Protein AF-A0A6B1GLD2-F1 (afdb_monomer_lite)

Secondary structure (DSSP, 8-state):
-HHHHHHHHHHHHHHHHHHHHHHHHHHHHHHTTT-HHHHHHHHHHTTHHHHIIIIIHHHHHHHHHHS-TTTSSS--SS-HHHHT---HHHHHHHHHHHS-HHHHHHHHHHHHHHHHTT-

Structure (mmCIF, N/CA/C/O backbone):
data_AF-A0A6B1GLD2-F1
#
_entry.id   AF-A0A6B1GLD2-F1
#
loop_
_atom_site.group_PDB
_atom_site.id
_atom_site.type_symbol
_atom_site.label_atom_id
_atom_site.label_alt_id
_atom_site.label_comp_id
_atom_site.label_asym_id
_atom_site.label_entity_id
_atom_site.label_seq_id
_atom_site.pdbx_PDB_ins_code
_atom_site.Cartn_x
_atom_site.Cartn_y
_atom_site.Cartn_z
_atom_site.occupancy
_atom_site.B_iso_or_equiv
_atom_site.auth_seq_id
_atom_site.auth_comp_id
_atom_site.auth_asym_id
_atom_site.auth_atom_id
_atom_site.pdbx_PDB_model_num
ATOM 1 N N . MET A 1 1 ? 27.766 -10.800 -54.233 1.00 63.62 1 MET A N 1
ATOM 2 C CA . MET A 1 1 ? 28.191 -9.971 -53.074 1.00 63.62 1 MET A CA 1
ATOM 3 C C . MET A 1 1 ? 27.090 -9.092 -52.467 1.00 63.62 1 MET A C 1
ATOM 5 O O . MET A 1 1 ? 27.187 -8.784 -51.290 1.00 63.62 1 MET A O 1
ATOM 9 N N . ILE A 1 2 ? 26.020 -8.725 -53.190 1.00 74.06 2 ILE A N 1
ATOM 10 C CA . ILE A 1 2 ? 24.904 -7.929 -52.624 1.00 74.06 2 ILE A CA 1
ATOM 11 C C . ILE A 1 2 ? 24.026 -8.746 -51.657 1.00 74.06 2 ILE A C 1
ATOM 13 O O . ILE A 1 2 ? 23.579 -8.220 -50.640 1.00 74.06 2 ILE A O 1
ATOM 17 N N . TRP A 1 3 ? 23.835 -10.039 -51.938 1.00 75.69 3 TRP A N 1
ATOM 18 C CA . TRP A 1 3 ? 23.047 -10.944 -51.096 1.00 75.69 3 TRP A CA 1
ATOM 19 C C . TRP A 1 3 ? 23.670 -11.178 -49.714 1.00 75.69 3 TRP A C 1
ATOM 21 O O . TRP A 1 3 ? 22.970 -11.038 -48.723 1.00 75.69 3 TRP A O 1
ATOM 31 N N . LEU A 1 4 ? 24.989 -11.402 -49.624 1.00 87.44 4 LEU A N 1
ATOM 32 C CA . LEU A 1 4 ? 25.686 -11.564 -48.339 1.00 87.44 4 LEU A CA 1
ATOM 33 C C . LEU A 1 4 ? 25.563 -10.312 -47.456 1.00 87.44 4 LEU A C 1
ATOM 35 O O . LEU A 1 4 ? 25.271 -10.415 -46.270 1.00 87.44 4 LEU A O 1
ATOM 39 N N . ARG A 1 5 ? 25.721 -9.123 -48.052 1.00 84.88 5 ARG A N 1
ATOM 40 C CA . ARG A 1 5 ? 25.572 -7.847 -47.340 1.00 84.88 5 ARG A CA 1
ATOM 41 C C . ARG A 1 5 ? 24.141 -7.636 -46.843 1.00 84.88 5 ARG A C 1
ATOM 43 O O . ARG A 1 5 ? 23.955 -7.145 -45.738 1.00 84.88 5 ARG A O 1
ATOM 50 N N . ARG A 1 6 ? 23.137 -8.014 -47.644 1.00 86.31 6 ARG A N 1
ATOM 51 C CA . ARG A 1 6 ? 21.723 -7.951 -47.245 1.00 86.31 6 ARG A CA 1
ATOM 52 C C . ARG A 1 6 ? 21.411 -8.914 -46.105 1.00 86.31 6 ARG A C 1
ATOM 54 O O . ARG A 1 6 ? 20.820 -8.483 -45.126 1.00 86.31 6 ARG A O 1
ATOM 61 N N . THR A 1 7 ? 21.839 -10.170 -46.194 1.00 92.25 7 THR A N 1
ATOM 62 C CA . THR A 1 7 ? 21.603 -11.156 -45.131 1.00 92.25 7 THR A CA 1
ATOM 63 C C . THR A 1 7 ? 22.313 -10.761 -43.840 1.00 92.25 7 THR A C 1
ATOM 65 O O . THR A 1 7 ? 21.703 -10.814 -42.779 1.00 92.25 7 THR A O 1
ATOM 68 N N . ALA A 1 8 ? 23.559 -10.283 -43.924 1.00 92.19 8 ALA A N 1
ATOM 69 C CA . ALA A 1 8 ? 24.289 -9.774 -42.765 1.00 92.19 8 ALA A CA 1
ATOM 70 C C . ALA A 1 8 ? 23.598 -8.552 -42.135 1.00 92.19 8 ALA A C 1
ATOM 72 O O . ALA A 1 8 ? 23.478 -8.483 -40.918 1.00 92.19 8 ALA A O 1
ATOM 73 N N . ALA A 1 9 ? 23.092 -7.619 -42.949 1.00 93.25 9 ALA A N 1
ATOM 74 C CA . ALA A 1 9 ? 22.357 -6.456 -42.453 1.00 93.25 9 ALA A CA 1
ATOM 75 C C . ALA A 1 9 ? 21.027 -6.839 -41.782 1.00 93.25 9 ALA A C 1
ATOM 77 O O . ALA A 1 9 ? 20.690 -6.280 -40.745 1.00 93.25 9 ALA A O 1
ATOM 78 N N . VAL A 1 10 ? 20.290 -7.808 -42.336 1.00 95.00 10 VAL A N 1
ATOM 79 C CA . VAL A 1 10 ? 19.050 -8.316 -41.725 1.00 95.00 10 VAL A CA 1
ATOM 80 C C . VAL A 1 10 ? 19.348 -9.044 -40.416 1.00 95.00 10 VAL A C 1
ATOM 82 O O . VAL A 1 10 ? 18.685 -8.779 -39.419 1.00 95.00 10 VAL A O 1
ATOM 85 N N . ALA A 1 11 ? 20.370 -9.902 -40.385 1.00 95.00 11 ALA A N 1
ATOM 86 C CA . ALA A 1 11 ? 20.792 -10.585 -39.164 1.00 95.00 11 ALA A CA 1
ATOM 87 C C . ALA A 1 11 ? 21.209 -9.588 -38.072 1.00 95.00 11 ALA A C 1
ATOM 89 O O . ALA A 1 11 ? 20.807 -9.735 -36.921 1.00 95.00 11 ALA A O 1
ATOM 90 N N . LEU A 1 12 ? 21.949 -8.539 -38.443 1.00 96.12 12 LEU A N 1
ATOM 91 C CA . LEU A 1 12 ? 22.323 -7.464 -37.529 1.00 96.12 12 LEU A CA 1
ATOM 92 C C . LEU A 1 12 ? 21.101 -6.676 -37.038 1.00 96.12 12 LEU A C 1
ATOM 94 O O . LEU A 1 12 ? 21.023 -6.361 -35.858 1.00 96.12 12 LEU A O 1
ATOM 98 N N . GLY A 1 13 ? 20.137 -6.386 -37.915 1.00 97.00 13 GLY A N 1
ATOM 99 C CA . GLY A 1 13 ? 18.892 -5.715 -37.539 1.00 97.00 13 GLY A CA 1
ATOM 100 C C . GLY A 1 13 ? 18.063 -6.532 -36.548 1.00 97.00 13 GLY A C 1
ATOM 101 O O . GLY A 1 13 ? 17.590 -5.988 -35.555 1.00 97.00 13 GLY A O 1
ATOM 102 N N . ILE A 1 14 ? 17.945 -7.844 -36.773 1.00 97.56 14 ILE A N 1
ATOM 103 C CA . ILE A 1 14 ? 17.278 -8.763 -35.841 1.00 97.56 14 ILE A CA 1
ATOM 104 C C . ILE A 1 14 ? 18.021 -8.795 -34.506 1.00 97.56 14 ILE A C 1
ATOM 106 O O . ILE A 1 14 ? 17.394 -8.667 -33.461 1.00 97.56 14 ILE A O 1
ATOM 110 N N . LEU A 1 15 ? 19.351 -8.918 -34.529 1.00 97.81 15 LEU A N 1
ATOM 111 C CA . LEU A 1 15 ? 20.169 -8.894 -33.318 1.00 97.81 15 LEU A CA 1
ATOM 112 C C . LEU A 1 15 ? 19.936 -7.606 -32.516 1.00 97.81 15 LEU A C 1
ATOM 114 O O . LEU A 1 15 ? 19.705 -7.664 -31.314 1.00 97.81 15 LEU A O 1
ATOM 118 N N . LEU A 1 16 ? 19.947 -6.451 -33.182 1.00 97.38 16 LEU A N 1
ATOM 119 C CA . LEU A 1 16 ? 19.752 -5.152 -32.540 1.00 97.38 16 LEU A CA 1
ATOM 120 C C . LEU A 1 16 ? 18.338 -5.019 -31.958 1.00 97.38 16 LEU A C 1
ATOM 122 O O . LEU A 1 16 ? 18.179 -4.521 -30.848 1.00 97.38 16 LEU A O 1
ATOM 126 N N . LEU A 1 17 ? 17.324 -5.533 -32.659 1.00 97.88 17 LEU A N 1
ATOM 127 C CA . LEU A 1 17 ? 15.952 -5.585 -32.158 1.00 97.88 17 LEU A CA 1
ATOM 128 C C . LEU A 1 17 ? 15.827 -6.474 -30.913 1.00 97.88 17 LEU A C 1
ATOM 130 O O . LEU A 1 17 ? 15.190 -6.074 -29.944 1.00 97.88 17 LEU A O 1
ATOM 134 N N . LEU A 1 18 ? 16.464 -7.646 -30.904 1.00 98.12 18 LEU A N 1
ATOM 135 C CA . LEU A 1 18 ? 16.480 -8.523 -29.730 1.00 98.12 18 LEU A CA 1
ATOM 136 C C . LEU A 1 18 ? 17.183 -7.866 -28.539 1.00 98.12 18 LEU A C 1
ATOM 138 O O . LEU A 1 18 ? 16.689 -7.950 -27.418 1.00 98.12 18 LEU A O 1
ATOM 142 N N . VAL A 1 19 ? 18.298 -7.173 -28.780 1.00 97.75 19 VAL A N 1
ATOM 143 C CA . VAL A 1 19 ? 18.998 -6.406 -27.739 1.00 97.75 19 VAL A CA 1
ATOM 144 C C . VAL A 1 19 ? 18.102 -5.298 -27.191 1.00 97.75 19 VAL A C 1
ATOM 146 O O . VAL A 1 19 ? 17.987 -5.163 -25.977 1.00 97.75 19 VAL A O 1
ATOM 149 N N . LEU A 1 20 ? 17.428 -4.540 -28.060 1.00 97.50 20 LEU A N 1
ATOM 150 C CA . LEU A 1 20 ? 16.501 -3.488 -27.645 1.00 97.50 20 LEU A CA 1
ATOM 151 C C . LEU A 1 20 ? 15.376 -4.049 -26.768 1.00 97.50 20 LEU A C 1
ATOM 153 O O . LEU A 1 20 ? 15.108 -3.504 -25.702 1.00 97.50 20 LEU A O 1
ATOM 157 N N . LEU A 1 21 ? 14.751 -5.152 -27.189 1.00 97.69 21 LEU A N 1
ATOM 158 C CA . LEU A 1 21 ? 13.717 -5.823 -26.401 1.00 97.69 21 LEU A CA 1
ATOM 159 C C . LEU A 1 21 ? 14.252 -6.280 -25.043 1.00 97.69 21 LEU A C 1
ATOM 161 O O . LEU A 1 21 ? 13.583 -6.081 -24.034 1.00 97.69 21 LEU A O 1
ATOM 165 N N . GLY A 1 22 ? 15.467 -6.831 -25.003 1.00 97.00 22 GLY A N 1
ATOM 166 C CA . GLY A 1 22 ? 16.122 -7.219 -23.755 1.00 97.00 22 GLY A CA 1
ATOM 167 C C . GLY A 1 22 ? 16.321 -6.039 -22.803 1.00 97.00 22 GLY A C 1
ATOM 168 O O . GLY A 1 22 ? 16.018 -6.155 -21.619 1.00 97.00 22 GLY A O 1
ATOM 169 N N . VAL A 1 23 ? 16.765 -4.887 -23.314 1.00 96.88 23 VAL A N 1
ATOM 170 C CA . VAL A 1 23 ? 16.939 -3.664 -22.511 1.00 96.88 23 VAL A CA 1
ATOM 171 C C . VAL A 1 23 ? 15.602 -3.155 -21.977 1.00 96.88 23 VAL A C 1
ATOM 173 O O . VAL A 1 23 ? 15.496 -2.869 -20.787 1.00 96.88 23 VAL A O 1
ATOM 176 N N . LEU A 1 24 ? 14.575 -3.075 -22.828 1.00 96.50 24 LEU A N 1
ATOM 177 C CA . LEU A 1 24 ? 13.238 -2.632 -22.418 1.00 96.50 24 LEU A CA 1
ATOM 178 C C . LEU A 1 24 ? 12.636 -3.562 -21.363 1.00 96.50 24 LEU A C 1
ATOM 180 O O . LEU A 1 24 ? 12.046 -3.096 -20.392 1.00 96.50 24 LEU A O 1
ATOM 184 N N . MET A 1 25 ? 12.822 -4.872 -21.526 1.00 95.25 25 MET A N 1
ATOM 185 C CA . MET A 1 25 ? 12.367 -5.855 -20.552 1.00 95.25 25 MET A CA 1
ATOM 186 C C . MET A 1 25 ? 13.080 -5.677 -19.210 1.00 95.25 25 MET A C 1
ATOM 188 O O . MET A 1 25 ? 12.414 -5.640 -18.181 1.00 95.25 25 MET A O 1
ATOM 192 N N . LEU A 1 26 ? 14.406 -5.506 -19.207 1.00 93.56 26 LEU A N 1
ATOM 193 C CA . LEU A 1 26 ? 15.165 -5.246 -17.980 1.00 93.56 26 LEU A CA 1
ATOM 194 C C . LEU A 1 26 ? 14.684 -3.977 -17.276 1.00 93.56 26 LEU A C 1
ATOM 196 O O . LEU A 1 26 ? 14.508 -3.974 -16.062 1.00 93.56 26 LEU A O 1
ATOM 200 N N . GLN A 1 27 ? 14.447 -2.911 -18.041 1.00 93.69 27 GLN A N 1
ATOM 201 C CA . GLN A 1 27 ? 13.955 -1.652 -17.497 1.00 93.69 27 GLN A CA 1
ATOM 202 C C . GLN A 1 27 ? 12.555 -1.807 -16.898 1.00 93.69 27 GLN A C 1
ATOM 204 O O . GLN A 1 27 ? 12.313 -1.308 -15.804 1.00 93.69 27 GLN A O 1
ATOM 209 N N . SER A 1 28 ? 11.654 -2.518 -17.580 1.00 90.88 28 SER A N 1
ATOM 210 C CA . SER A 1 28 ? 10.305 -2.787 -17.077 1.00 90.88 28 SER A CA 1
ATOM 211 C C . SER A 1 28 ? 10.341 -3.623 -15.801 1.00 90.88 28 SER A C 1
ATOM 213 O O . SER A 1 28 ? 9.695 -3.265 -14.828 1.00 90.88 28 SER A O 1
ATOM 215 N N . VAL A 1 29 ? 11.136 -4.693 -15.761 1.00 89.44 29 VAL A N 1
ATOM 216 C CA . VAL A 1 29 ? 11.290 -5.515 -14.550 1.00 89.44 29 VAL A CA 1
ATOM 217 C C . VAL A 1 29 ? 11.840 -4.680 -13.395 1.00 89.44 29 VAL A C 1
ATOM 219 O O . VAL A 1 29 ? 11.336 -4.779 -12.281 1.00 89.44 29 VAL A O 1
ATOM 222 N N . ASN A 1 30 ? 12.822 -3.819 -13.662 1.00 88.69 30 ASN A N 1
ATOM 223 C CA . ASN A 1 30 ? 13.406 -2.955 -12.644 1.00 88.69 30 ASN A CA 1
ATOM 224 C C . ASN A 1 30 ? 12.440 -1.876 -12.141 1.00 88.69 30 ASN A C 1
ATOM 226 O O . ASN A 1 30 ? 12.473 -1.538 -10.968 1.00 88.69 30 ASN A O 1
ATOM 230 N N . ALA A 1 31 ? 11.614 -1.307 -13.019 1.00 88.25 31 ALA A N 1
ATOM 231 C CA . ALA A 1 31 ? 10.657 -0.267 -12.649 1.00 88.25 31 ALA A CA 1
ATOM 232 C C . ALA A 1 31 ? 9.441 -0.818 -11.892 1.00 88.25 31 ALA A C 1
ATOM 234 O O . ALA A 1 31 ? 8.791 -0.066 -11.174 1.00 88.25 31 ALA A O 1
ATOM 235 N N . THR A 1 32 ? 9.134 -2.103 -12.079 1.00 87.88 32 THR A N 1
ATOM 236 C CA . THR A 1 32 ? 7.915 -2.738 -11.573 1.00 87.88 32 THR A CA 1
ATOM 237 C C . THR A 1 32 ? 8.239 -3.789 -10.512 1.00 87.88 32 THR A C 1
ATOM 239 O O . THR A 1 32 ? 8.064 -3.543 -9.329 1.00 87.88 32 THR A O 1
ATOM 242 N N . LEU A 1 33 ? 8.755 -4.955 -10.918 1.00 86.44 33 LEU A N 1
ATOM 243 C CA . LEU A 1 33 ? 8.906 -6.115 -10.032 1.00 86.44 33 LEU A CA 1
ATOM 244 C C . LEU A 1 33 ? 9.949 -5.900 -8.937 1.00 86.44 33 LEU A C 1
ATOM 246 O O . LEU A 1 33 ? 9.700 -6.278 -7.801 1.00 86.44 33 LEU A O 1
ATOM 250 N N . LEU A 1 34 ? 11.085 -5.294 -9.291 1.00 85.50 34 LEU A N 1
ATOM 251 C CA . LEU A 1 34 ? 12.210 -5.064 -8.378 1.00 85.50 34 LEU A CA 1
ATOM 252 C C . LEU A 1 34 ? 12.136 -3.707 -7.666 1.00 85.50 34 LEU A C 1
ATOM 254 O O . LEU A 1 34 ? 13.092 -3.331 -6.989 1.00 85.50 34 LEU A O 1
ATOM 258 N N . ASN A 1 35 ? 11.061 -2.941 -7.871 1.00 89.38 35 ASN A N 1
ATOM 259 C CA . ASN A 1 35 ? 10.869 -1.654 -7.219 1.00 89.38 35 ASN A CA 1
ATOM 260 C C . ASN A 1 35 ? 9.824 -1.797 -6.104 1.00 89.38 35 ASN A C 1
ATOM 262 O O . ASN A 1 35 ? 8.634 -1.877 -6.401 1.00 89.38 35 ASN A O 1
ATOM 266 N N . PRO A 1 36 ? 10.230 -1.789 -4.826 1.00 88.81 36 PRO A N 1
ATOM 267 C CA . PRO A 1 36 ? 9.297 -1.888 -3.710 1.00 88.81 36 PRO A CA 1
ATOM 268 C C . PRO A 1 36 ? 8.264 -0.761 -3.671 1.00 88.81 36 PRO A C 1
ATOM 270 O O . PRO A 1 36 ? 7.136 -0.988 -3.238 1.00 88.81 36 PRO A O 1
ATOM 273 N N . ASP A 1 37 ? 8.629 0.433 -4.149 1.00 91.31 37 ASP A N 1
ATOM 274 C CA . ASP A 1 37 ? 7.723 1.581 -4.179 1.00 91.31 37 ASP A CA 1
ATOM 275 C C . ASP A 1 37 ? 6.580 1.372 -5.178 1.00 91.31 37 ASP A C 1
ATOM 277 O O . ASP A 1 37 ? 5.464 1.778 -4.889 1.00 91.31 37 ASP A O 1
ATOM 281 N N . PHE A 1 38 ? 6.789 0.606 -6.262 1.00 91.75 38 PHE A N 1
ATOM 282 C CA . PHE A 1 38 ? 5.720 0.286 -7.219 1.00 91.75 38 PHE A CA 1
ATOM 283 C C . PHE A 1 38 ? 4.497 -0.337 -6.530 1.00 91.75 38 PHE A C 1
ATOM 285 O O . PHE A 1 38 ? 3.364 -0.046 -6.895 1.00 91.75 38 PHE A O 1
ATOM 292 N N . TYR A 1 39 ? 4.702 -1.189 -5.523 1.00 89.31 39 TYR A N 1
ATOM 293 C CA . TYR A 1 39 ? 3.592 -1.832 -4.819 1.00 89.31 39 TYR A CA 1
ATOM 294 C C . TYR A 1 39 ? 2.861 -0.878 -3.876 1.00 89.31 39 TYR A C 1
ATOM 296 O O . TYR A 1 39 ? 1.652 -1.010 -3.722 1.00 89.31 39 TYR A O 1
ATOM 304 N N . VAL A 1 40 ? 3.576 0.058 -3.250 1.00 92.06 40 VAL A N 1
ATOM 305 C CA . VAL A 1 40 ? 2.971 1.079 -2.383 1.00 92.06 40 VAL A CA 1
ATOM 306 C C . VAL A 1 40 ? 2.180 2.072 -3.231 1.00 92.06 40 VAL A C 1
ATOM 308 O O . VAL A 1 40 ? 1.004 2.286 -2.954 1.00 92.06 40 VAL A O 1
ATOM 311 N N . ASP A 1 41 ? 2.777 2.564 -4.317 1.00 92.94 41 ASP A N 1
ATOM 312 C CA . ASP A 1 41 ? 2.139 3.486 -5.260 1.00 92.94 41 ASP A CA 1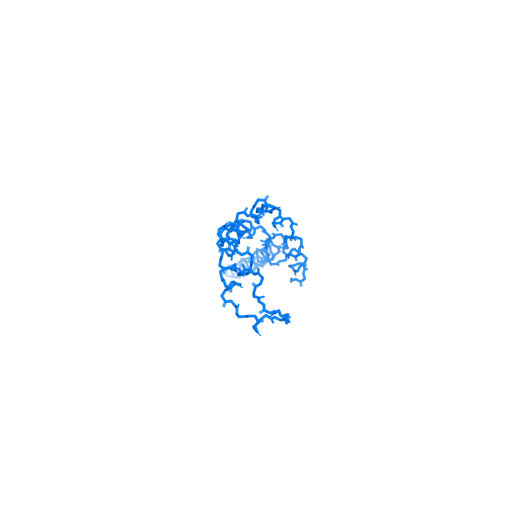
ATOM 313 C C . ASP A 1 41 ? 0.852 2.872 -5.833 1.00 92.94 41 ASP A C 1
ATOM 315 O O . ASP A 1 41 ? -0.181 3.523 -5.906 1.00 92.94 41 ASP A O 1
ATOM 319 N N . GLN A 1 42 ? 0.859 1.574 -6.159 1.00 92.44 42 GLN A N 1
ATOM 320 C CA . GLN A 1 42 ? -0.337 0.873 -6.636 1.00 92.44 42 GLN A CA 1
ATOM 321 C C . GLN A 1 42 ? -1.449 0.743 -5.579 1.00 92.44 42 GLN A C 1
ATOM 323 O O . GLN A 1 42 ? -2.611 0.599 -5.962 1.00 92.44 42 GLN A O 1
ATOM 328 N N . LEU A 1 43 ? -1.128 0.732 -4.279 1.00 92.50 43 LEU A N 1
ATOM 329 C CA . LEU A 1 43 ? -2.132 0.729 -3.204 1.00 92.50 43 LEU A CA 1
ATOM 330 C C . LEU A 1 43 ? -2.747 2.120 -3.017 1.00 92.50 43 LEU A C 1
ATOM 332 O O . LEU A 1 43 ? -3.953 2.214 -2.778 1.00 92.50 43 LEU A O 1
ATOM 336 N N . GLU A 1 44 ? -1.931 3.166 -3.151 1.00 91.31 44 GLU A N 1
ATOM 337 C CA . GLU A 1 44 ? -2.370 4.564 -3.145 1.00 91.31 44 GLU A CA 1
ATOM 338 C C . GLU A 1 44 ? -3.246 4.864 -4.372 1.00 91.31 44 GLU A C 1
ATOM 340 O O . GLU A 1 44 ? -4.403 5.245 -4.218 1.00 91.31 44 GLU A O 1
ATOM 345 N N . ASP A 1 45 ? -2.759 4.571 -5.582 1.00 92.94 45 ASP A N 1
ATOM 346 C CA . ASP A 1 45 ? -3.454 4.812 -6.858 1.00 92.94 45 ASP A CA 1
ATOM 347 C C . ASP A 1 45 ? -4.792 4.061 -6.975 1.00 92.94 45 ASP A C 1
ATOM 349 O O . ASP A 1 45 ? -5.685 4.471 -7.720 1.00 92.94 45 ASP A O 1
ATOM 353 N N . ALA A 1 46 ? -4.930 2.929 -6.282 1.00 93.38 46 ALA A N 1
ATOM 354 C CA . ALA A 1 46 ? -6.162 2.144 -6.248 1.00 93.38 46 ALA A CA 1
ATOM 355 C C . ALA A 1 46 ? -7.106 2.537 -5.095 1.00 93.38 46 ALA A C 1
ATOM 357 O O . ALA A 1 46 ? -8.097 1.836 -4.871 1.00 93.38 46 ALA A O 1
ATOM 358 N N . ASP A 1 47 ? -6.808 3.618 -4.363 1.00 92.25 47 ASP A N 1
ATOM 359 C CA . ASP A 1 47 ? -7.578 4.115 -3.214 1.00 92.25 47 ASP A CA 1
ATOM 360 C C . ASP A 1 47 ? -7.837 3.023 -2.154 1.00 92.25 47 ASP A C 1
ATOM 362 O O . ASP A 1 47 ? -8.870 3.005 -1.472 1.00 92.25 47 ASP A O 1
ATOM 366 N N . VAL A 1 48 ? -6.902 2.076 -1.988 1.00 93.12 48 VAL A N 1
ATOM 367 C CA . VAL A 1 48 ? -7.108 0.899 -1.124 1.00 93.12 48 VAL A CA 1
ATOM 368 C C . VAL A 1 48 ? -7.307 1.317 0.329 1.00 93.12 48 VAL A C 1
ATOM 370 O O . VAL A 1 48 ? -8.134 0.733 1.028 1.00 93.12 48 VAL A O 1
ATOM 373 N N . TYR A 1 49 ? -6.603 2.351 0.785 1.00 91.31 49 TYR A N 1
ATOM 374 C CA . TYR A 1 49 ? -6.709 2.847 2.157 1.00 91.31 49 TYR A CA 1
ATOM 375 C C . TYR A 1 49 ? -8.093 3.439 2.461 1.00 91.31 49 TYR A C 1
ATOM 377 O O . TYR A 1 49 ? -8.673 3.123 3.501 1.00 91.31 49 TYR A O 1
ATOM 385 N N . SER A 1 50 ? -8.670 4.213 1.532 1.00 90.56 50 SER A N 1
ATOM 386 C CA . SER A 1 50 ? -10.056 4.695 1.651 1.00 90.56 50 SER A CA 1
ATOM 387 C C . SER A 1 50 ? -11.044 3.535 1.571 1.00 90.56 50 SER A C 1
ATOM 389 O O . SER A 1 50 ? -11.923 3.424 2.422 1.00 90.56 50 SER A O 1
ATOM 391 N N . PHE A 1 51 ? -10.859 2.596 0.636 1.00 92.50 51 PHE A N 1
ATOM 392 C CA . PHE A 1 51 ? -11.717 1.414 0.545 1.00 92.50 51 PHE A CA 1
ATOM 393 C C . PHE A 1 51 ? -11.748 0.612 1.853 1.00 92.50 51 PHE A C 1
ATOM 395 O O . PHE A 1 51 ? -12.824 0.214 2.312 1.00 92.50 51 PHE A O 1
ATOM 402 N N . VAL A 1 52 ? -10.582 0.382 2.464 1.00 93.12 52 VAL A N 1
ATOM 403 C CA . VAL A 1 52 ? -10.476 -0.334 3.739 1.00 93.12 52 VAL A CA 1
ATOM 404 C C . VAL A 1 52 ? -11.246 0.406 4.825 1.00 93.12 52 VAL A C 1
ATOM 406 O O . VAL A 1 52 ? -12.022 -0.210 5.553 1.00 93.12 52 VAL A O 1
ATOM 409 N N . MET A 1 53 ? -11.067 1.719 4.903 1.00 90.25 53 MET A N 1
ATOM 410 C CA . MET A 1 53 ? -11.651 2.542 5.950 1.00 90.25 53 MET A CA 1
ATOM 411 C C . MET A 1 53 ? -13.174 2.718 5.809 1.00 90.25 53 MET A C 1
ATOM 413 O O . MET A 1 53 ? -13.890 2.744 6.813 1.00 90.25 53 MET A O 1
ATOM 417 N N . ASP A 1 54 ? -13.679 2.791 4.578 1.00 88.62 54 ASP A N 1
ATOM 418 C CA . ASP A 1 54 ? -15.088 3.080 4.290 1.00 88.62 54 ASP A CA 1
ATOM 419 C C . ASP A 1 54 ? -15.946 1.821 4.126 1.00 88.62 54 ASP A C 1
ATOM 421 O O . ASP A 1 54 ? -17.117 1.815 4.503 1.00 88.62 54 ASP A O 1
ATOM 425 N N . ASN A 1 55 ? -15.384 0.742 3.575 1.00 90.94 55 ASN A N 1
ATOM 426 C CA . ASN A 1 55 ? -16.144 -0.458 3.211 1.00 90.94 55 ASN A CA 1
ATOM 427 C C . ASN A 1 55 ? -15.692 -1.685 4.001 1.00 90.94 55 ASN A C 1
ATOM 429 O O . ASN A 1 55 ? -16.513 -2.342 4.648 1.00 90.94 55 ASN A O 1
ATOM 433 N N . ALA A 1 56 ? -14.390 -1.994 3.967 1.00 93.19 56 ALA A N 1
ATOM 434 C CA . ALA A 1 56 ? -13.882 -3.218 4.586 1.00 93.19 56 ALA A CA 1
ATOM 435 C C . ALA A 1 56 ? -14.048 -3.189 6.108 1.00 93.19 56 ALA A C 1
ATOM 437 O O . ALA A 1 56 ? -14.439 -4.192 6.696 1.00 93.19 56 ALA A O 1
ATOM 438 N N . LEU A 1 57 ? -13.824 -2.033 6.737 1.00 92.69 57 LEU A N 1
ATOM 439 C CA . LEU A 1 57 ? -13.989 -1.853 8.175 1.00 92.69 57 LEU A CA 1
ATOM 440 C C . LEU A 1 57 ? -15.436 -2.097 8.617 1.00 92.69 57 LEU A C 1
ATOM 442 O O . LEU A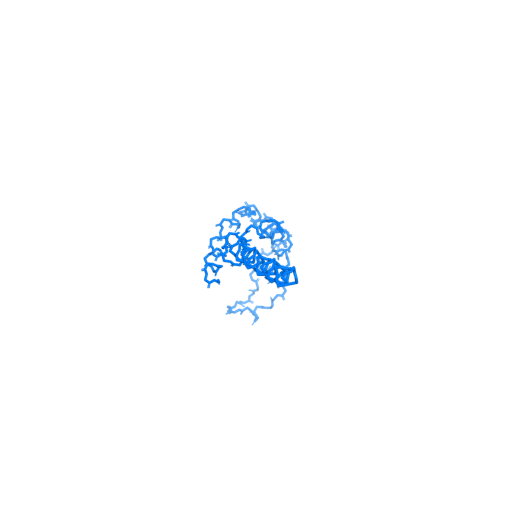 1 57 ? -15.659 -2.790 9.604 1.00 92.69 57 LEU A O 1
ATOM 446 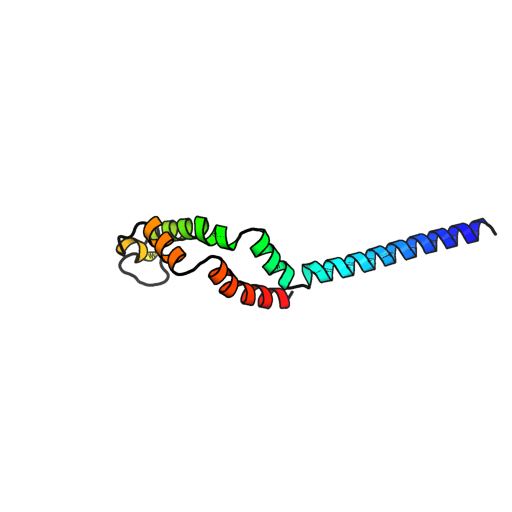N N . SER A 1 58 ? -16.415 -1.576 7.873 1.00 92.75 58 SER A N 1
ATOM 447 C CA . SER A 1 58 ? -17.838 -1.805 8.155 1.00 92.75 58 SER A CA 1
ATOM 448 C C . SER A 1 58 ? -18.168 -3.300 8.097 1.00 92.75 58 SER A C 1
ATOM 450 O O . SER A 1 58 ? -18.714 -3.849 9.052 1.00 92.75 58 SER A O 1
ATOM 452 N N . SER A 1 59 ? -17.717 -3.977 7.035 1.00 93.06 59 SER A N 1
ATOM 453 C CA . SER A 1 59 ? -17.922 -5.418 6.872 1.00 93.06 59 SER A CA 1
ATOM 454 C C . SER A 1 5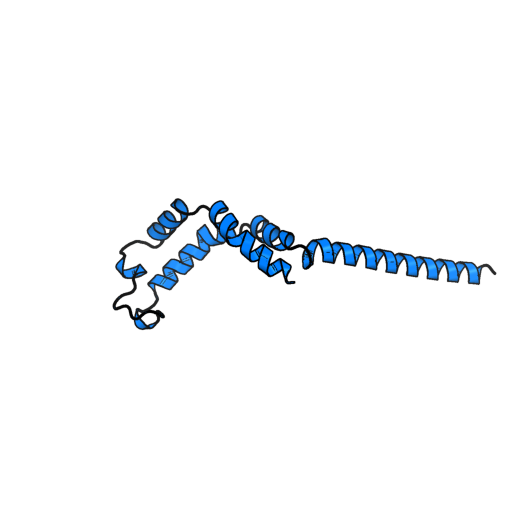9 ? -17.228 -6.228 7.967 1.00 93.06 59 SER A C 1
ATOM 456 O O . SER A 1 59 ? -17.791 -7.206 8.440 1.00 93.06 59 SER A O 1
ATOM 458 N N . ALA A 1 60 ? -16.021 -5.831 8.376 1.00 92.19 60 ALA A N 1
ATOM 459 C CA . ALA A 1 60 ? -15.277 -6.506 9.431 1.00 92.19 60 ALA A CA 1
ATOM 460 C C . ALA A 1 60 ? -15.950 -6.347 10.799 1.00 92.19 60 ALA A C 1
ATOM 462 O O . ALA A 1 60 ? -15.944 -7.282 11.590 1.00 92.19 60 ALA A O 1
ATOM 463 N N . VAL A 1 61 ? -16.538 -5.182 11.085 1.00 92.19 61 VAL A N 1
ATOM 464 C CA . VAL A 1 61 ? -17.279 -4.945 12.332 1.00 92.19 61 VAL A CA 1
ATOM 465 C C . VAL A 1 61 ? -18.592 -5.725 12.354 1.00 92.19 61 VAL A C 1
ATOM 467 O O . VAL A 1 61 ? -18.938 -6.265 13.402 1.00 92.19 61 VAL A O 1
ATOM 470 N N . ASP A 1 62 ? -19.306 -5.801 11.229 1.00 92.00 62 ASP A N 1
ATOM 471 C CA . ASP A 1 62 ? -20.531 -6.602 11.118 1.00 92.00 62 ASP A CA 1
ATOM 472 C C . ASP A 1 62 ? -20.230 -8.095 11.299 1.00 92.00 62 ASP A C 1
ATOM 474 O O . ASP A 1 62 ? -20.814 -8.732 12.172 1.00 92.00 62 ASP A O 1
ATOM 478 N N . GLU A 1 63 ? -19.231 -8.621 10.586 1.00 89.75 63 GLU A N 1
ATOM 479 C CA . GLU A 1 63 ? -18.768 -10.005 10.752 1.00 89.75 63 GLU A CA 1
ATOM 480 C C . GLU A 1 63 ? -18.315 -10.268 12.194 1.00 89.75 63 GLU A C 1
ATOM 482 O O . GLU A 1 63 ? -18.682 -11.264 12.812 1.00 89.75 63 GLU A O 1
ATOM 487 N N . ALA A 1 64 ? -17.547 -9.343 12.779 1.00 88.12 64 ALA A N 1
ATOM 488 C CA . ALA A 1 64 ? -17.089 -9.475 14.152 1.00 88.12 64 ALA A CA 1
ATOM 489 C C . ALA A 1 64 ? -18.229 -9.448 15.167 1.00 88.12 64 ALA A C 1
ATOM 491 O O . ALA A 1 64 ? -18.048 -10.005 16.242 1.00 88.12 64 ALA A O 1
ATOM 492 N N . ARG A 1 65 ? -19.372 -8.826 14.864 1.00 87.62 65 ARG A N 1
ATOM 493 C CA . ARG A 1 65 ? -20.553 -8.843 15.733 1.00 87.62 65 ARG A CA 1
ATOM 494 C C . ARG A 1 65 ? -21.333 -10.150 15.620 1.00 87.62 65 ARG A C 1
ATOM 496 O O . ARG A 1 65 ? -21.862 -10.600 16.629 1.00 87.62 65 ARG A O 1
ATOM 503 N N . ASP A 1 66 ? -21.375 -10.742 14.435 1.00 88.31 66 ASP A N 1
ATOM 504 C CA . ASP A 1 66 ? -22.116 -11.980 14.177 1.00 88.31 66 ASP A CA 1
ATOM 505 C C . ASP A 1 66 ? -21.372 -13.241 14.658 1.00 88.31 66 ASP A C 1
ATOM 507 O O . ASP A 1 66 ? -21.965 -14.317 14.731 1.00 88.31 66 ASP A O 1
ATOM 511 N N . GLN A 1 67 ? -20.093 -13.119 15.035 1.00 86.25 67 GLN A N 1
ATOM 512 C CA . GLN A 1 67 ? -19.328 -14.216 15.634 1.00 86.25 67 GLN A CA 1
ATOM 513 C C . GLN A 1 67 ? -19.846 -14.599 17.026 1.00 86.25 67 GLN A C 1
ATOM 515 O O . GLN A 1 67 ? -19.990 -13.755 17.918 1.00 86.25 67 GLN A O 1
ATOM 520 N N . GLU A 1 68 ? -20.042 -15.898 17.250 1.00 82.25 68 GLU A N 1
ATOM 521 C CA . GLU A 1 68 ? -20.387 -16.405 18.573 1.00 82.25 68 GLU A CA 1
ATOM 522 C C . GLU A 1 68 ? -19.162 -16.336 19.506 1.00 82.25 68 GLU A C 1
ATOM 524 O O . GLU A 1 68 ? -18.023 -16.494 19.061 1.00 82.25 68 GLU A O 1
ATOM 529 N N . PRO A 1 69 ? -19.345 -16.158 20.829 1.00 76.50 69 PRO A N 1
ATOM 530 C CA . PRO A 1 69 ? -18.222 -16.088 21.767 1.00 76.50 69 PRO A CA 1
ATOM 531 C C . PRO A 1 69 ? -17.319 -17.333 21.745 1.00 76.50 69 PRO A C 1
ATOM 533 O O . PRO A 1 69 ? -16.142 -17.239 22.079 1.00 76.50 69 PRO A O 1
ATOM 536 N N . GLY A 1 70 ? -17.864 -18.488 21.344 1.00 75.81 70 GLY A N 1
ATOM 537 C CA . GLY A 1 70 ? -17.121 -19.741 21.192 1.00 75.81 70 GLY A CA 1
ATOM 538 C C . GLY A 1 70 ? -16.260 -19.833 19.928 1.00 75.81 70 GLY A C 1
ATOM 539 O O . GLY A 1 70 ? -15.382 -20.692 19.881 1.00 75.81 70 GLY A O 1
ATOM 540 N N . ASP A 1 71 ? -16.485 -18.963 18.939 1.00 80.25 71 ASP A N 1
ATOM 541 C CA . ASP A 1 71 ? -15.702 -18.899 17.697 1.00 80.25 71 ASP A CA 1
ATOM 542 C C . ASP A 1 71 ? -14.485 -17.971 17.822 1.00 80.25 71 ASP A C 1
ATOM 544 O O . ASP A 1 71 ? -13.552 -18.031 17.019 1.00 80.25 71 ASP A O 1
ATOM 548 N N . LEU A 1 72 ? -14.464 -17.123 18.853 1.00 77.69 72 LEU A N 1
ATOM 549 C CA . LEU A 1 72 ? -13.337 -16.250 19.140 1.00 77.69 72 LEU A CA 1
ATOM 550 C C . LEU A 1 72 ? -12.162 -17.078 19.682 1.00 77.69 72 LEU A C 1
ATOM 552 O O . LEU A 1 72 ? -12.322 -17.929 20.553 1.00 77.69 72 LEU A O 1
ATOM 556 N N . GLU A 1 73 ? -10.938 -16.771 19.239 1.00 77.00 73 GLU A N 1
ATOM 557 C CA . GLU A 1 73 ? -9.711 -17.420 19.747 1.00 77.00 73 GLU A CA 1
ATOM 558 C C . GLU A 1 73 ? -9.479 -17.189 21.255 1.00 77.00 73 GLU A C 1
ATOM 560 O O . GLU A 1 73 ? -8.611 -17.809 21.875 1.00 77.00 73 GLU A O 1
ATOM 565 N N . VAL A 1 74 ? -10.251 -16.282 21.853 1.00 77.62 74 VAL A N 1
ATOM 566 C CA . VAL A 1 74 ? -10.203 -15.914 23.263 1.00 77.62 74 VAL A CA 1
ATOM 567 C C . VAL A 1 74 ? -11.485 -16.394 23.935 1.00 77.62 74 VAL A C 1
ATOM 569 O O . VAL A 1 74 ? -12.574 -16.063 23.477 1.00 77.62 74 VAL A O 1
ATOM 572 N N . ASP A 1 75 ? -11.351 -17.114 25.054 1.00 77.12 75 ASP A N 1
ATOM 573 C CA . ASP A 1 75 ? -12.480 -17.600 25.862 1.00 77.12 75 ASP A CA 1
ATOM 574 C C . ASP A 1 75 ? -13.196 -16.422 26.547 1.00 77.12 75 ASP A C 1
ATOM 576 O O . ASP A 1 75 ? -12.881 -16.012 27.673 1.00 77.12 75 ASP A O 1
ATOM 580 N N . LEU A 1 76 ? -14.118 -15.814 25.806 1.00 80.19 76 LEU A N 1
ATOM 581 C CA . LEU A 1 76 ? -14.947 -14.702 26.238 1.00 80.19 76 LEU A CA 1
ATOM 582 C C . LEU A 1 76 ? -16.367 -15.205 26.484 1.00 80.19 76 LEU A C 1
ATOM 584 O O . LEU A 1 76 ? -16.909 -16.017 25.743 1.00 80.19 76 LEU A O 1
ATOM 588 N N . ARG A 1 77 ? -16.997 -14.696 27.547 1.00 78.88 77 ARG A N 1
ATOM 589 C CA . ARG A 1 77 ? -18.392 -15.043 27.865 1.00 78.88 77 ARG A CA 1
ATOM 590 C C . ARG A 1 77 ? -19.389 -14.442 26.877 1.00 78.88 77 ARG A C 1
ATOM 592 O O . ARG A 1 77 ? -20.472 -14.989 26.713 1.00 78.88 77 ARG A O 1
ATOM 599 N N . GLU A 1 78 ? -19.030 -13.311 26.284 1.00 81.62 78 GLU A N 1
ATOM 600 C CA . GLU A 1 78 ? -19.863 -12.512 25.391 1.00 81.62 78 GLU A CA 1
ATOM 601 C C . GLU A 1 78 ? -18.972 -11.885 24.319 1.00 81.62 78 GLU A C 1
ATOM 603 O O . GLU A 1 78 ? -17.786 -11.626 24.556 1.00 81.62 78 GLU A O 1
ATOM 608 N N . ASN A 1 79 ? -19.551 -11.624 23.150 1.00 84.31 79 ASN A N 1
ATOM 609 C CA . ASN A 1 79 ? -18.856 -10.955 22.068 1.00 84.31 79 ASN A CA 1
ATOM 610 C C . ASN A 1 79 ? -18.630 -9.476 22.447 1.00 84.31 79 ASN A C 1
ATOM 612 O O . ASN A 1 79 ? -19.599 -8.760 22.692 1.00 84.31 79 ASN A O 1
ATOM 616 N N . PRO A 1 80 ? -17.382 -8.975 22.497 1.00 83.88 80 PRO A N 1
ATOM 617 C CA . PRO A 1 80 ? -17.099 -7.610 22.941 1.00 83.88 80 PRO A CA 1
ATOM 618 C C . PRO A 1 80 ? -17.639 -6.537 21.984 1.00 83.88 80 PRO A C 1
ATOM 620 O O . PRO A 1 80 ? -17.953 -5.429 22.421 1.00 83.88 80 PRO A O 1
ATOM 623 N N . VAL A 1 81 ? -17.765 -6.849 20.692 1.00 86.88 81 VAL A N 1
ATOM 624 C CA . VAL A 1 81 ? -18.320 -5.941 19.679 1.00 86.88 81 VAL A CA 1
ATOM 625 C C . VAL A 1 81 ? -19.828 -5.812 19.863 1.00 86.88 81 VAL A C 1
ATOM 627 O O . VAL A 1 81 ? -20.363 -4.704 19.801 1.00 86.88 81 VAL A O 1
ATOM 630 N N . GLU A 1 82 ? -20.505 -6.919 20.161 1.00 85.56 82 GLU A N 1
ATOM 631 C CA . GLU A 1 82 ? -21.931 -6.939 20.494 1.00 85.56 82 GLU A CA 1
ATOM 632 C C . GLU A 1 82 ? -22.202 -6.280 21.859 1.00 85.56 82 GLU A C 1
ATOM 634 O O . GLU A 1 82 ? -23.007 -5.352 21.962 1.00 85.56 82 GLU A O 1
ATOM 639 N N . ALA A 1 83 ? -21.459 -6.678 22.896 1.00 85.50 83 ALA A N 1
ATOM 640 C CA . ALA A 1 83 ? -21.606 -6.197 24.270 1.00 85.50 83 ALA A CA 1
ATOM 641 C C . ALA A 1 83 ? -21.298 -4.699 24.433 1.00 85.50 83 ALA A C 1
ATOM 643 O O . ALA A 1 83 ? -21.760 -4.070 25.386 1.00 85.50 83 ALA A O 1
ATOM 644 N N . SER A 1 84 ? -20.550 -4.101 23.497 1.00 84.75 84 SER A N 1
ATOM 645 C CA . SER A 1 84 ? -20.299 -2.656 23.474 1.00 84.75 84 SER A CA 1
ATOM 646 C C . SER A 1 84 ? -21.580 -1.819 23.348 1.00 84.75 84 SER A C 1
ATOM 648 O O . SER A 1 84 ? -21.586 -0.649 23.732 1.00 84.75 84 SER A O 1
ATOM 650 N N . GLY A 1 85 ? -22.658 -2.391 22.793 1.00 86.38 85 GLY A N 1
ATOM 651 C CA . GLY A 1 85 ? -23.915 -1.687 22.521 1.00 86.38 85 GLY A CA 1
ATOM 652 C C . GLY A 1 85 ? -23.807 -0.583 21.461 1.00 86.38 85 GLY A C 1
ATOM 653 O O . GLY A 1 85 ? -24.765 0.164 21.255 1.00 86.38 85 GLY A O 1
ATOM 654 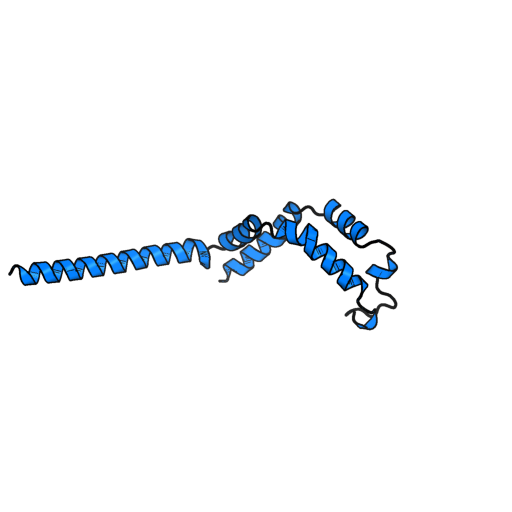N N . LEU A 1 86 ? -22.656 -0.451 20.794 1.00 89.69 86 LEU A N 1
ATOM 655 C CA . LEU A 1 86 ? -22.439 0.512 19.719 1.00 89.69 86 LEU A CA 1
ATOM 656 C C . LEU A 1 86 ? -22.997 -0.029 18.402 1.00 89.69 86 LEU A C 1
ATOM 658 O O . LEU A 1 86 ? -22.900 -1.221 18.122 1.00 89.69 86 LEU A O 1
ATOM 662 N N . SER A 1 87 ? -23.535 0.850 17.554 1.00 91.56 87 SER A N 1
ATOM 663 C CA . SER A 1 87 ? -23.845 0.484 16.169 1.00 91.56 87 SER A CA 1
ATOM 664 C C . SER A 1 87 ? -22.556 0.292 15.364 1.00 91.56 87 SER A C 1
ATOM 666 O O . SER A 1 87 ? -21.521 0.873 15.690 1.00 91.56 87 SER A O 1
ATOM 668 N N . THR A 1 88 ? -22.614 -0.484 14.277 1.00 90.50 88 THR A N 1
ATOM 669 C CA . THR A 1 88 ? -21.495 -0.622 13.319 1.00 90.50 88 THR A CA 1
ATOM 670 C C . THR A 1 88 ? -21.006 0.741 12.854 1.00 90.50 88 THR A C 1
ATOM 672 O O . THR A 1 88 ? -19.821 1.038 12.955 1.00 90.50 88 THR A O 1
ATOM 675 N N . SER A 1 89 ? -21.933 1.614 12.450 1.00 90.25 89 SER A N 1
ATOM 676 C CA . SER A 1 89 ? -21.614 2.981 12.035 1.00 90.25 89 SER A CA 1
ATOM 677 C C . SER A 1 89 ? -20.904 3.781 13.128 1.00 90.25 89 SER A C 1
ATOM 679 O O . SER A 1 89 ? -19.958 4.497 12.831 1.00 90.25 89 SER A O 1
ATOM 681 N N . GLY A 1 90 ? -21.301 3.628 14.396 1.00 91.69 90 GLY A N 1
ATOM 682 C CA . GLY A 1 90 ? -20.669 4.327 15.513 1.00 91.69 90 GLY A CA 1
ATOM 683 C C . GLY A 1 90 ? -19.235 3.863 15.765 1.00 91.69 90 GLY A C 1
ATOM 684 O O . GLY A 1 90 ? -18.371 4.686 16.059 1.00 91.69 90 GLY A O 1
ATOM 685 N N . ILE A 1 91 ? -18.965 2.564 15.607 1.00 90.69 91 ILE A N 1
ATOM 686 C CA . ILE A 1 91 ? -17.608 2.007 15.694 1.00 90.69 91 ILE A CA 1
ATOM 687 C C . ILE A 1 91 ? -16.764 2.500 14.515 1.00 90.69 91 ILE A C 1
ATOM 689 O O . ILE A 1 91 ? -15.669 3.014 14.728 1.00 90.69 91 ILE A O 1
ATOM 693 N N . VAL A 1 92 ? -17.290 2.407 13.290 1.00 92.19 92 VAL A N 1
ATOM 694 C CA . VAL A 1 92 ? -16.608 2.867 12.070 1.00 92.19 92 VAL A CA 1
ATOM 695 C C . VAL A 1 92 ? -16.266 4.354 12.173 1.00 92.19 92 VAL A C 1
ATOM 697 O O . VAL A 1 92 ? -15.109 4.721 12.013 1.00 92.19 92 VAL A O 1
ATOM 700 N N . GLU A 1 93 ? -17.218 5.213 12.541 1.00 92.25 93 GLU A N 1
ATOM 701 C CA . GLU A 1 93 ? -16.975 6.651 12.714 1.00 92.25 93 GLU A CA 1
ATOM 702 C C . GLU A 1 93 ? -15.953 6.960 13.814 1.00 92.25 93 GLU A C 1
ATOM 704 O O . GLU A 1 93 ? -15.212 7.942 13.719 1.00 92.25 93 GLU A O 1
ATOM 709 N N . ALA A 1 94 ? -15.924 6.171 14.891 1.00 92.00 94 ALA A N 1
ATOM 710 C CA . ALA A 1 94 ? -14.937 6.340 15.951 1.00 92.00 94 ALA A CA 1
ATOM 711 C C . ALA A 1 94 ? -13.528 6.000 15.451 1.00 92.00 94 ALA A C 1
ATOM 713 O O . ALA A 1 94 ? -12.592 6.750 15.729 1.00 92.00 94 ALA A O 1
ATOM 714 N N . VAL A 1 95 ? -13.391 4.920 14.678 1.00 91.31 95 VAL A N 1
ATOM 715 C CA . VAL A 1 95 ? -12.121 4.510 14.067 1.00 91.31 95 VAL A CA 1
ATOM 716 C C . VAL A 1 95 ? -11.670 5.528 13.024 1.00 91.31 95 VAL A C 1
ATOM 718 O O . VAL A 1 95 ? -10.555 6.016 13.134 1.00 91.31 95 VAL A O 1
ATOM 721 N N . GLN A 1 96 ? -12.541 5.939 12.101 1.00 90.75 96 GLN A N 1
ATOM 722 C CA . GLN A 1 96 ? -12.237 6.952 11.078 1.00 90.75 96 GLN A CA 1
ATOM 723 C C . GLN A 1 96 ? -11.815 8.300 11.669 1.00 90.75 96 GLN A C 1
ATOM 725 O O . GLN A 1 96 ? -11.024 9.037 11.088 1.00 90.75 96 GLN A O 1
ATOM 730 N N . ARG A 1 97 ? -12.350 8.649 12.843 1.00 90.81 97 ARG A N 1
ATOM 731 C CA . ARG A 1 97 ? -11.962 9.864 13.567 1.00 90.81 97 ARG A CA 1
ATOM 732 C C . ARG A 1 97 ? -10.620 9.729 14.281 1.00 90.81 97 AR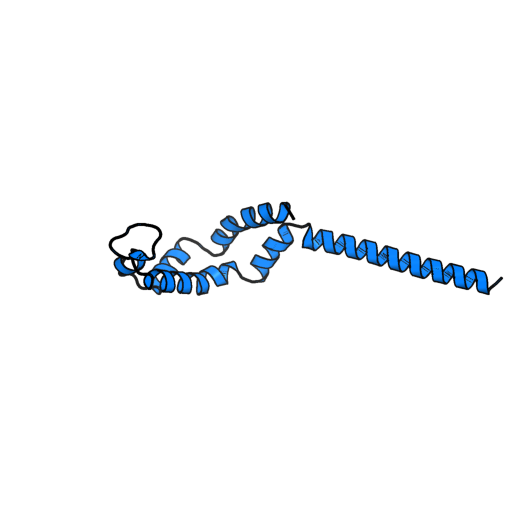G A C 1
ATOM 734 O O . ARG A 1 97 ? -9.981 10.745 14.541 1.00 90.81 97 ARG A O 1
ATOM 741 N N . ALA A 1 98 ? -10.240 8.513 14.656 1.00 93.06 98 ALA A N 1
ATOM 742 C CA . ALA A 1 98 ? -8.985 8.227 15.339 1.00 93.06 98 ALA A CA 1
ATOM 743 C C . ALA A 1 98 ? -7.833 7.926 14.370 1.00 93.06 98 ALA A C 1
ATOM 745 O O . ALA A 1 98 ? -6.682 8.143 14.738 1.00 93.06 98 ALA A O 1
ATOM 746 N N . LEU A 1 99 ? -8.143 7.416 13.177 1.00 93.19 99 LEU A N 1
ATOM 747 C CA . LEU A 1 99 ? -7.191 6.979 12.168 1.00 93.19 99 LEU A CA 1
ATOM 748 C C . LEU A 1 99 ? -7.690 7.411 10.788 1.00 93.19 99 LEU A C 1
ATOM 750 O O . LEU A 1 99 ? -8.704 6.897 10.307 1.00 93.19 99 LEU A O 1
ATOM 754 N N . SER A 1 100 ? -6.987 8.349 10.158 1.00 91.19 100 SER A N 1
ATOM 755 C CA . SER A 1 100 ? -7.289 8.756 8.786 1.00 91.19 100 SER A CA 1
ATOM 756 C C . SER A 1 100 ? -6.698 7.773 7.760 1.00 91.19 100 SER A C 1
ATOM 758 O O . SER A 1 100 ? -5.841 6.950 8.104 1.00 91.19 100 SER A O 1
ATOM 760 N N . PRO A 1 101 ? -7.143 7.812 6.489 1.00 88.12 101 PRO A N 1
ATOM 761 C CA . PRO A 1 101 ? -6.549 6.997 5.430 1.00 88.12 101 PRO A CA 1
ATOM 762 C C . PRO A 1 101 ? -5.039 7.224 5.278 1.00 88.12 101 PRO A C 1
ATOM 764 O O . PRO A 1 101 ? -4.304 6.252 5.113 1.00 88.12 101 PRO A O 1
ATOM 767 N N . GLU A 1 102 ? -4.563 8.466 5.413 1.00 89.50 102 GLU A N 1
ATOM 768 C CA . GLU A 1 102 ? -3.129 8.774 5.357 1.00 89.50 102 GLU A CA 1
ATOM 769 C C . GLU A 1 102 ? -2.342 8.210 6.554 1.00 89.50 102 GLU A C 1
ATOM 771 O O . GLU A 1 102 ? -1.201 7.771 6.396 1.00 89.50 102 GLU A O 1
ATOM 776 N N . ASP A 1 103 ? -2.948 8.144 7.745 1.00 92.44 103 ASP A N 1
ATOM 777 C CA . ASP A 1 103 ? -2.325 7.490 8.901 1.00 92.44 103 ASP A CA 1
ATOM 778 C C . ASP A 1 103 ? -2.212 5.973 8.677 1.00 92.44 103 ASP A C 1
ATOM 780 O O . ASP A 1 103 ? -1.201 5.354 9.023 1.00 92.44 103 ASP A O 1
ATOM 784 N N . LEU A 1 104 ? -3.240 5.359 8.076 1.00 91.56 104 LEU A N 1
ATOM 785 C CA . LEU A 1 104 ? -3.233 3.938 7.728 1.00 91.56 104 LEU A CA 1
ATOM 786 C C . LEU A 1 104 ? -2.155 3.625 6.682 1.00 91.56 104 LEU A C 1
ATOM 788 O O . LEU A 1 104 ? -1.430 2.638 6.823 1.00 91.56 104 LEU A O 1
ATOM 792 N N . GLU A 1 105 ? -2.017 4.472 5.666 1.00 92.31 105 GLU A N 1
ATOM 793 C CA . GLU A 1 105 ? -0.940 4.375 4.683 1.00 92.31 105 GLU A CA 1
ATOM 794 C C . GLU A 1 105 ? 0.430 4.456 5.362 1.00 92.31 105 GLU A C 1
ATOM 796 O O . GLU A 1 105 ? 1.258 3.562 5.179 1.00 92.31 105 GLU A O 1
ATOM 801 N N . ALA A 1 106 ? 0.655 5.457 6.215 1.00 93.12 106 ALA A N 1
ATOM 802 C CA . ALA A 1 106 ? 1.926 5.637 6.914 1.00 93.12 106 ALA A CA 1
ATOM 803 C C . ALA A 1 106 ? 2.306 4.433 7.797 1.00 93.12 106 ALA A C 1
ATOM 805 O O . ALA A 1 106 ? 3.493 4.144 7.974 1.00 93.12 106 ALA A O 1
ATOM 806 N N . LEU A 1 107 ? 1.314 3.713 8.332 1.00 93.25 107 LEU A N 1
ATOM 807 C CA . LEU A 1 107 ? 1.515 2.493 9.117 1.00 93.25 107 LEU A CA 1
ATOM 808 C C . LEU A 1 107 ? 1.827 1.268 8.247 1.00 93.25 107 LEU A C 1
ATOM 810 O O . LEU A 1 107 ? 2.680 0.460 8.613 1.00 93.25 107 LEU A O 1
ATOM 814 N N . VAL A 1 108 ? 1.140 1.109 7.115 1.00 92.75 108 VAL A N 1
ATOM 815 C CA . VAL A 1 108 ? 1.184 -0.118 6.299 1.00 92.75 108 VAL A CA 1
ATOM 816 C C . VAL A 1 108 ? 2.259 -0.057 5.213 1.00 92.75 108 VAL A C 1
ATOM 818 O O . VAL A 1 108 ? 2.934 -1.059 4.957 1.00 92.75 108 VAL A O 1
ATOM 821 N N . ALA A 1 109 ? 2.459 1.104 4.587 1.00 92.69 109 ALA A N 1
ATOM 822 C CA . ALA A 1 109 ? 3.389 1.289 3.474 1.00 92.69 109 ALA A CA 1
ATOM 823 C C . ALA A 1 109 ? 4.832 0.846 3.789 1.00 92.69 109 ALA A C 1
ATOM 825 O O . ALA A 1 109 ? 5.441 0.194 2.938 1.00 92.69 109 ALA A O 1
ATOM 826 N N . PRO A 1 110 ? 5.411 1.106 4.982 1.00 93.38 110 PRO A N 1
ATOM 827 C CA . PRO A 1 110 ? 6.744 0.606 5.321 1.00 93.38 110 PRO A CA 1
ATOM 828 C C . PRO A 1 110 ? 6.834 -0.923 5.319 1.00 93.38 110 PRO A C 1
ATOM 830 O O . PRO A 1 110 ? 7.800 -1.468 4.791 1.00 93.38 110 PRO A O 1
ATOM 833 N N . SER A 1 111 ? 5.825 -1.615 5.856 1.00 92.38 111 SER A N 1
ATOM 834 C CA . SER A 1 111 ? 5.788 -3.081 5.887 1.00 92.38 111 SER A CA 1
ATOM 835 C C . SER A 1 111 ? 5.613 -3.676 4.495 1.00 92.38 111 SER A C 1
ATOM 837 O O . SER A 1 111 ? 6.287 -4.645 4.155 1.00 92.38 111 SER A O 1
ATOM 839 N N . VAL A 1 112 ? 4.757 -3.076 3.662 1.00 90.75 112 VAL A N 1
ATOM 840 C CA . VAL A 1 112 ? 4.602 -3.486 2.257 1.00 90.75 112 VAL A CA 1
ATOM 841 C C . VAL A 1 112 ? 5.917 -3.307 1.504 1.00 90.75 112 VAL A C 1
ATOM 843 O O . VAL A 1 112 ? 6.358 -4.234 0.830 1.00 90.75 112 VAL A O 1
ATOM 846 N N . ARG A 1 113 ? 6.585 -2.160 1.673 1.00 91.94 113 ARG A N 1
ATOM 847 C CA . ARG A 1 113 ? 7.886 -1.874 1.055 1.00 91.94 113 ARG A CA 1
ATOM 848 C C . ARG A 1 113 ? 8.966 -2.853 1.508 1.00 91.94 113 ARG A C 1
ATOM 850 O O . ARG A 1 113 ? 9.753 -3.317 0.690 1.00 91.94 113 ARG A O 1
ATOM 857 N N . GLU A 1 114 ? 9.010 -3.180 2.796 1.00 91.25 114 GLU A N 1
ATOM 858 C CA . GLU A 1 114 ? 9.958 -4.157 3.329 1.00 91.25 114 GLU A CA 1
ATOM 859 C C . GLU A 1 114 ? 9.728 -5.543 2.717 1.00 91.25 114 GLU A C 1
ATOM 861 O O . GLU A 1 114 ? 10.667 -6.142 2.201 1.00 91.25 114 GLU A O 1
ATOM 866 N N . VAL A 1 115 ? 8.482 -6.028 2.709 1.00 89.25 115 VAL A N 1
ATOM 867 C CA . VAL A 1 115 ? 8.127 -7.331 2.125 1.00 89.25 115 VAL A CA 1
ATOM 868 C C . VAL A 1 115 ? 8.426 -7.366 0.626 1.00 89.25 115 VAL A C 1
ATOM 870 O O . VAL A 1 115 ? 9.022 -8.328 0.141 1.00 89.25 115 VAL A O 1
ATOM 873 N N . ALA A 1 116 ? 8.063 -6.308 -0.100 1.00 86.50 116 ALA A N 1
ATOM 874 C CA . ALA A 1 116 ? 8.327 -6.179 -1.528 1.00 86.50 116 ALA A CA 1
ATOM 875 C C . ALA A 1 116 ? 9.828 -6.097 -1.847 1.00 86.50 116 ALA A C 1
ATOM 877 O O . ALA A 1 116 ? 10.245 -6.548 -2.905 1.00 86.50 116 ALA A O 1
ATOM 878 N N . GLY A 1 117 ? 10.653 -5.591 -0.925 1.00 84.62 117 GLY A N 1
ATOM 879 C CA . GLY A 1 117 ? 12.111 -5.570 -1.061 1.00 84.62 117 GLY A CA 1
ATOM 880 C C . GLY A 1 117 ? 12.779 -6.948 -1.069 1.00 84.62 117 GLY A C 1
ATOM 881 O O . GLY A 1 117 ? 13.948 -7.044 -1.439 1.00 84.62 117 GLY A O 1
ATOM 882 N N . TYR A 1 118 ? 12.067 -8.008 -0.672 1.00 80.25 118 TYR A N 1
ATOM 883 C CA . TYR A 1 118 ? 12.563 -9.388 -0.733 1.00 80.25 118 TYR A CA 1
ATOM 884 C C . TYR A 1 118 ? 12.196 -10.127 -2.032 1.00 80.25 118 TYR A C 1
ATOM 886 O O . TYR A 1 118 ? 12.620 -11.275 -2.200 1.00 80.25 118 TYR A O 1
ATOM 894 N N . VAL A 1 119 ? 11.406 -9.506 -2.915 1.00 69.88 119 VAL A N 1
ATOM 895 C CA . VAL A 1 119 ? 10.968 -10.050 -4.215 1.00 69.88 119 VAL A CA 1
ATOM 896 C C . VAL A 1 119 ? 11.907 -9.579 -5.324 1.00 69.88 119 VAL A C 1
ATOM 898 O O . VAL A 1 119 ? 12.265 -10.431 -6.171 1.00 69.88 119 VAL A O 1
#

Radius of gyration: 26.73 Å; chains: 1; bounding box: 52×30×81 Å

pLDDT: mean 89.43, std 6.14, range [63.62, 98.12]

Foldseek 3Di:
DVVVVVVVVVVVVVVVVVVVVVVVVVVVCVVAQQQLVNVLVVCVVVVVLVCCLPPVQLVVLVVLLPDACVNDPDNDPGRPSVVVVDDSVRVSVVCCVVAPSVNVSVVCSVVSSVVSNVD

Sequence (119 aa):
MIWLRRTAAVALGILLLLVLLGVLMLQSVNATLLNPDFYVDQLEDADVYSFVMDNALSSAVDEARDQEPGDLEVDLRENPVEASGLSTSGIVEAVQRALSPEDLEALVAPSVREVAGYV